Protein AF-A0A2N3AL58-F1 (afdb_monomer_lite)

Structure (mmCIF, N/CA/C/O backbone):
data_AF-A0A2N3AL58-F1
#
_entry.id   AF-A0A2N3AL58-F1
#
loop_
_atom_site.group_PDB
_atom_site.id
_atom_site.type_symbol
_atom_site.label_atom_id
_atom_site.label_alt_id
_atom_site.label_comp_id
_atom_site.label_asym_id
_atom_site.label_entity_id
_atom_site.label_seq_id
_atom_site.pdbx_PDB_ins_code
_atom_site.Cartn_x
_atom_site.Cartn_y
_atom_site.Cartn_z
_atom_site.occupancy
_atom_site.B_iso_or_equiv
_atom_site.auth_seq_id
_atom_site.auth_comp_id
_atom_site.auth_asym_id
_atom_site.auth_atom_id
_atom_site.pdbx_PDB_model_num
ATOM 1 N N . MET A 1 1 ? 18.774 6.645 -0.227 1.00 74.19 1 MET A N 1
ATOM 2 C CA . MET A 1 1 ? 18.904 5.615 0.828 1.00 74.19 1 MET A CA 1
ATOM 3 C C . MET A 1 1 ? 18.566 6.132 2.221 1.00 74.19 1 MET A C 1
ATOM 5 O O . MET A 1 1 ? 17.816 5.445 2.892 1.00 74.19 1 MET A O 1
ATOM 9 N N . GLN A 1 2 ? 19.033 7.312 2.652 1.00 84.94 2 GLN A N 1
ATOM 10 C CA . GLN A 1 2 ? 18.749 7.837 4.001 1.00 84.94 2 GLN A CA 1
ATOM 11 C C . GLN A 1 2 ? 17.253 7.818 4.382 1.00 84.94 2 GLN A C 1
ATOM 13 O O . GLN A 1 2 ? 16.895 7.154 5.347 1.00 84.94 2 GLN A O 1
ATOM 18 N N . ASN A 1 3 ? 16.374 8.407 3.559 1.00 86.44 3 ASN A N 1
ATOM 19 C CA . ASN A 1 3 ? 14.923 8.429 3.821 1.00 86.44 3 ASN A CA 1
ATOM 20 C C . ASN A 1 3 ? 14.307 7.038 4.038 1.00 86.44 3 ASN A C 1
ATOM 22 O O . ASN A 1 3 ? 13.406 6.885 4.856 1.00 86.44 3 ASN A O 1
ATOM 26 N N . TYR A 1 4 ? 14.791 6.024 3.316 1.00 88.69 4 TYR A N 1
ATOM 27 C CA . TYR A 1 4 ? 14.311 4.653 3.465 1.00 88.69 4 TYR A CA 1
ATOM 28 C C . TYR A 1 4 ? 14.680 4.090 4.839 1.00 88.69 4 TYR A C 1
ATOM 30 O O . TYR A 1 4 ? 13.806 3.600 5.548 1.00 88.69 4 TYR A O 1
ATOM 38 N N . TYR A 1 5 ? 15.947 4.226 5.245 1.00 90.19 5 TYR A N 1
ATOM 39 C CA . TYR A 1 5 ? 16.409 3.778 6.561 1.00 90.19 5 TYR A CA 1
ATOM 40 C C . TYR A 1 5 ? 15.714 4.518 7.708 1.00 90.19 5 TYR A C 1
ATOM 42 O O . TYR A 1 5 ? 15.315 3.892 8.694 1.00 90.19 5 TYR A O 1
ATOM 50 N N . ASP A 1 6 ? 15.504 5.824 7.557 1.00 90.94 6 ASP A N 1
ATOM 51 C CA . ASP A 1 6 ? 14.785 6.631 8.541 1.00 90.94 6 ASP A CA 1
ATOM 52 C C . ASP A 1 6 ? 13.328 6.166 8.676 1.00 90.94 6 ASP A C 1
ATOM 54 O O . ASP A 1 6 ? 12.829 6.012 9.794 1.00 90.94 6 ASP A O 1
ATOM 58 N N . LEU A 1 7 ? 12.654 5.873 7.555 1.00 93.38 7 LEU A N 1
ATOM 59 C CA . LEU A 1 7 ? 11.276 5.381 7.551 1.00 93.38 7 LEU A CA 1
ATOM 60 C C . LEU A 1 7 ? 11.174 3.999 8.202 1.00 93.38 7 LEU A C 1
ATOM 62 O O . LEU A 1 7 ? 10.392 3.833 9.141 1.00 93.38 7 LEU A O 1
ATOM 66 N N . ILE A 1 8 ? 11.966 3.016 7.760 1.00 92.38 8 ILE A N 1
ATOM 67 C CA . ILE A 1 8 ? 11.866 1.646 8.293 1.00 92.38 8 ILE A CA 1
ATOM 68 C C . ILE A 1 8 ? 12.207 1.589 9.785 1.00 92.38 8 ILE A C 1
ATOM 70 O O . ILE A 1 8 ? 11.624 0.788 10.513 1.00 92.38 8 ILE A O 1
ATOM 74 N N . THR A 1 9 ? 13.104 2.459 10.260 1.00 92.06 9 THR A N 1
ATOM 75 C CA . THR A 1 9 ? 13.473 2.532 11.679 1.00 92.06 9 THR A CA 1
ATOM 76 C C . THR A 1 9 ? 12.358 3.192 12.487 1.00 92.06 9 THR A C 1
ATOM 78 O O . THR A 1 9 ? 11.866 2.614 13.461 1.00 92.06 9 THR A O 1
ATOM 81 N N . ARG A 1 10 ? 11.901 4.376 12.055 1.00 93.81 10 ARG A N 1
ATOM 82 C CA . ARG A 1 10 ? 10.874 5.167 12.752 1.00 93.81 10 ARG A CA 1
ATOM 83 C C . ARG A 1 10 ? 9.521 4.462 12.813 1.00 93.81 10 ARG A C 1
ATOM 85 O O . ARG A 1 10 ? 8.839 4.547 13.831 1.00 93.81 10 ARG A O 1
ATOM 92 N N . TYR A 1 11 ? 9.140 3.771 11.741 1.00 94.25 11 TYR A N 1
ATOM 93 C CA . TYR A 1 11 ? 7.853 3.082 11.617 1.00 94.25 11 TYR A CA 1
ATOM 94 C C . TYR A 1 11 ? 7.976 1.561 11.738 1.00 94.25 11 TYR A C 1
ATOM 96 O O . TYR A 1 11 ? 7.037 0.840 11.407 1.00 94.25 11 TYR A O 1
ATOM 104 N N . SER A 1 12 ? 9.093 1.065 12.278 1.00 92.50 12 SER A N 1
ATOM 105 C CA . SER A 1 12 ? 9.368 -0.365 12.480 1.00 92.50 12 SER A CA 1
ATOM 106 C C . SER A 1 12 ? 8.216 -1.120 13.145 1.00 92.50 12 SER A C 1
ATOM 108 O O . SER A 1 12 ? 7.873 -2.219 12.724 1.00 92.50 12 SER A O 1
ATOM 110 N N . LYS A 1 13 ? 7.543 -0.508 14.123 1.00 92.31 13 LYS A N 1
ATOM 111 C CA . LYS A 1 13 ? 6.356 -1.073 14.780 1.00 92.31 13 LYS A CA 1
ATOM 112 C C . LYS A 1 13 ? 5.211 -1.382 13.800 1.00 92.31 13 LYS A C 1
ATOM 114 O O . LYS A 1 13 ? 4.537 -2.395 13.945 1.00 92.31 13 LYS A O 1
ATOM 119 N N . TYR A 1 14 ? 4.994 -0.543 12.794 1.00 91.31 14 TYR A N 1
ATOM 120 C CA . TYR A 1 14 ? 3.922 -0.715 11.806 1.00 91.31 14 TYR A CA 1
ATOM 121 C C . TYR A 1 14 ? 4.307 -1.668 10.663 1.00 91.31 14 TYR A C 1
ATOM 123 O O . TYR A 1 14 ? 3.433 -2.154 9.948 1.00 91.31 14 TYR A O 1
ATOM 131 N N . LEU A 1 15 ? 5.603 -1.961 10.511 1.00 89.19 15 LEU A N 1
ATOM 132 C CA . LEU A 1 15 ? 6.143 -2.781 9.424 1.00 89.19 15 LEU A CA 1
ATOM 133 C C . LEU A 1 15 ? 6.559 -4.192 9.871 1.00 89.19 15 LEU A C 1
ATOM 135 O O . LEU A 1 15 ? 6.369 -5.151 9.118 1.00 89.19 15 LEU A O 1
ATOM 139 N N . PHE A 1 16 ? 7.122 -4.322 11.076 1.00 88.50 16 PHE A N 1
ATOM 140 C CA . PHE A 1 16 ? 7.866 -5.505 11.536 1.00 88.50 16 PHE A CA 1
ATOM 141 C C . PHE A 1 16 ? 7.482 -5.994 12.939 1.00 88.50 16 PHE A C 1
ATOM 143 O O . PHE A 1 16 ? 8.138 -6.893 13.465 1.00 88.50 16 PHE A O 1
ATOM 150 N N . SER A 1 17 ? 6.465 -5.412 13.582 1.00 90.50 17 SER A N 1
ATOM 151 C CA . SER A 1 17 ? 6.024 -5.906 14.891 1.00 90.50 17 SER A CA 1
ATOM 152 C C . SER A 1 17 ? 5.560 -7.363 14.804 1.00 90.50 17 SER A C 1
ATOM 154 O O . SER A 1 17 ? 4.906 -7.755 13.841 1.00 90.50 17 SER A O 1
ATOM 156 N N . GLN A 1 18 ? 5.889 -8.170 15.814 1.00 88.19 18 GLN A N 1
ATOM 157 C CA . GLN A 1 18 ? 5.619 -9.617 15.822 1.00 88.19 18 GLN A CA 1
ATOM 158 C C . GLN A 1 18 ? 4.125 -9.967 15.853 1.00 88.19 18 GLN A C 1
ATOM 160 O O . GLN A 1 18 ? 3.739 -11.078 15.505 1.00 88.19 18 GLN A O 1
ATOM 165 N N . ASP A 1 19 ? 3.284 -9.036 16.296 1.00 91.50 19 ASP A N 1
ATOM 166 C CA . ASP A 1 19 ? 1.835 -9.200 16.354 1.00 91.50 19 ASP A CA 1
ATOM 167 C C . ASP A 1 19 ? 1.130 -8.847 15.035 1.00 91.50 19 ASP A C 1
ATOM 169 O O . ASP A 1 19 ? -0.077 -9.074 14.922 1.00 91.50 19 ASP A O 1
ATOM 173 N N . LEU A 1 20 ? 1.862 -8.327 14.041 1.00 91.00 20 LEU A N 1
ATOM 174 C CA . LEU A 1 20 ? 1.344 -8.084 12.699 1.00 91.00 20 LEU A CA 1
ATOM 175 C C . LEU A 1 20 ? 1.192 -9.396 11.937 1.00 91.00 20 LEU A C 1
ATOM 177 O O . LEU A 1 20 ? 2.146 -10.153 11.760 1.00 91.00 20 LEU A O 1
ATOM 181 N N . ARG A 1 21 ? -0.011 -9.625 11.421 1.00 91.12 21 ARG A N 1
ATOM 182 C CA . ARG A 1 21 ? -0.326 -10.757 10.550 1.00 91.12 21 ARG A CA 1
ATOM 183 C C . ARG A 1 21 ? -0.445 -10.283 9.116 1.00 91.12 21 ARG A C 1
ATOM 185 O O . ARG A 1 21 ? -1.121 -9.292 8.859 1.00 91.12 21 ARG A O 1
ATOM 192 N N . ASP A 1 22 ? 0.186 -11.009 8.201 1.00 89.56 22 ASP A N 1
ATOM 193 C CA . ASP A 1 22 ? 0.019 -10.786 6.769 1.00 89.56 22 ASP A CA 1
ATOM 194 C C . ASP A 1 22 ? -1.371 -11.266 6.330 1.00 89.56 22 ASP A C 1
ATOM 196 O O . ASP A 1 22 ? -1.759 -12.408 6.590 1.00 89.56 22 ASP A O 1
ATOM 200 N N . LYS A 1 23 ? -2.125 -10.366 5.700 1.00 88.25 23 LYS A N 1
ATOM 201 C CA . LYS A 1 23 ? -3.455 -10.614 5.134 1.00 88.25 23 LYS A CA 1
ATOM 202 C C . LYS A 1 23 ? -3.527 -10.292 3.644 1.00 88.25 23 LYS A C 1
ATOM 204 O O . LYS A 1 23 ? -4.613 -10.314 3.074 1.00 88.25 23 LYS A O 1
ATOM 209 N N . SER A 1 24 ? -2.390 -10.054 2.994 1.00 84.94 24 SER A N 1
ATOM 210 C CA . SER A 1 24 ? -2.311 -9.634 1.590 1.00 84.94 24 SER A CA 1
ATOM 211 C C . SER A 1 24 ? -3.040 -10.612 0.667 1.00 84.94 24 SER A C 1
ATOM 213 O O . SER A 1 24 ? -3.886 -10.200 -0.121 1.00 84.94 24 SER A O 1
ATOM 215 N N . ALA A 1 25 ? -2.793 -11.918 0.816 1.00 79.75 25 ALA A N 1
ATOM 216 C CA . ALA A 1 25 ? -3.434 -12.947 -0.007 1.00 79.75 25 ALA A CA 1
ATOM 217 C C . ALA A 1 25 ? -4.966 -12.981 0.138 1.00 79.75 25 ALA A C 1
ATOM 219 O O . ALA A 1 25 ? -5.666 -13.214 -0.841 1.00 79.75 25 ALA A O 1
ATOM 220 N N . VAL A 1 26 ? -5.481 -12.719 1.342 1.00 76.75 26 VAL A N 1
ATOM 221 C CA . VAL A 1 26 ? -6.923 -12.754 1.631 1.00 76.75 26 VAL A CA 1
ATOM 222 C C . VAL A 1 26 ? -7.609 -11.488 1.121 1.00 76.75 26 VAL A C 1
ATOM 224 O O . VAL A 1 26 ? -8.649 -11.573 0.481 1.00 76.75 26 VAL A O 1
ATOM 227 N N . LEU A 1 27 ? -6.995 -10.329 1.366 1.00 75.50 27 LEU A N 1
ATOM 228 C CA . LEU A 1 27 ? -7.604 -9.022 1.113 1.00 75.50 27 LEU A CA 1
ATOM 229 C C . LEU A 1 27 ? -7.385 -8.507 -0.310 1.00 75.50 27 LEU A C 1
ATOM 231 O O . LEU A 1 27 ? -8.141 -7.667 -0.780 1.00 75.50 27 LEU A O 1
ATOM 235 N N . THR A 1 28 ? -6.329 -8.971 -0.981 1.00 72.25 28 THR A N 1
ATOM 236 C CA . THR A 1 28 ? -5.929 -8.459 -2.304 1.00 72.25 28 THR A CA 1
ATOM 237 C C . THR A 1 28 ? -5.640 -9.555 -3.329 1.00 72.25 28 THR A C 1
ATOM 239 O O . THR A 1 28 ? -5.402 -9.243 -4.488 1.00 72.25 28 THR A O 1
ATOM 242 N N . GLY A 1 29 ? -5.624 -10.833 -2.928 1.00 57.22 29 GLY A N 1
ATOM 243 C CA . GLY A 1 29 ? -5.233 -11.957 -3.791 1.00 57.22 29 GLY A CA 1
ATOM 244 C C . GLY A 1 29 ? -6.374 -12.795 -4.365 1.00 57.22 29 GLY A C 1
ATOM 245 O O . GLY A 1 29 ? -6.100 -13.737 -5.105 1.00 57.22 29 GLY A O 1
ATOM 246 N N . GLY A 1 30 ? -7.627 -12.504 -4.012 1.00 61.28 30 GLY A N 1
ATOM 247 C CA . GLY A 1 30 ? -8.795 -13.299 -4.400 1.00 61.28 30 GLY A CA 1
ATOM 248 C C . GLY A 1 30 ? -9.813 -12.545 -5.259 1.00 61.28 30 GLY A C 1
ATOM 249 O O . GLY A 1 30 ? -9.551 -11.467 -5.779 1.00 61.28 30 GLY A O 1
ATOM 250 N N . ILE A 1 31 ? -11.011 -13.126 -5.369 1.00 53.47 31 ILE A N 1
ATOM 251 C CA . ILE A 1 31 ? -12.209 -12.514 -5.984 1.00 53.47 31 ILE A CA 1
ATOM 252 C C . ILE A 1 31 ? -12.851 -11.482 -5.028 1.00 53.47 31 ILE A C 1
ATOM 254 O O . ILE A 1 31 ? -13.795 -10.790 -5.396 1.00 53.47 31 ILE A O 1
ATOM 258 N N . ASN A 1 32 ? -12.354 -11.380 -3.793 1.00 56.19 32 ASN A N 1
ATOM 259 C CA . ASN A 1 32 ? -12.957 -10.557 -2.756 1.00 56.19 32 ASN A CA 1
ATOM 260 C C . ASN A 1 32 ? -12.709 -9.065 -2.996 1.00 56.19 32 ASN A C 1
ATOM 262 O O . ASN A 1 32 ? -11.585 -8.614 -3.190 1.00 56.19 32 ASN A O 1
ATOM 266 N N . ASP A 1 33 ? -13.795 -8.310 -2.895 1.00 68.38 33 ASP A N 1
ATOM 267 C CA . ASP A 1 33 ? -13.898 -6.868 -3.110 1.00 68.38 33 ASP A CA 1
ATOM 268 C C . ASP A 1 33 ? -13.531 -6.041 -1.857 1.00 68.38 33 ASP A C 1
ATOM 270 O O . ASP A 1 33 ? -13.956 -4.895 -1.713 1.00 68.38 33 ASP A O 1
ATOM 274 N N . GLU A 1 34 ? -12.766 -6.626 -0.929 1.00 83.31 34 GLU A N 1
ATOM 275 C CA . GLU A 1 34 ? -12.458 -6.021 0.375 1.00 83.31 34 GLU A CA 1
ATOM 276 C C . GLU A 1 34 ? -11.504 -4.834 0.262 1.00 83.31 34 GLU A C 1
ATOM 278 O O . GLU A 1 34 ? -11.635 -3.878 1.022 1.00 83.31 34 GLU A O 1
ATOM 283 N N . ILE A 1 35 ? -10.565 -4.872 -0.685 1.00 87.56 35 ILE A N 1
ATOM 284 C CA . ILE A 1 35 ? -9.732 -3.724 -1.041 1.00 87.56 35 ILE A CA 1
ATOM 285 C C . ILE A 1 35 ? -9.841 -3.502 -2.544 1.00 87.56 35 ILE A C 1
ATOM 287 O O . ILE A 1 35 ? -9.559 -4.406 -3.330 1.00 87.56 35 ILE A O 1
ATOM 291 N N . LYS A 1 36 ? -10.207 -2.285 -2.946 1.00 89.31 36 LYS A N 1
ATOM 292 C CA . LYS A 1 36 ? -10.243 -1.855 -4.347 1.00 89.31 36 LYS A CA 1
ATOM 293 C C . LYS A 1 36 ? -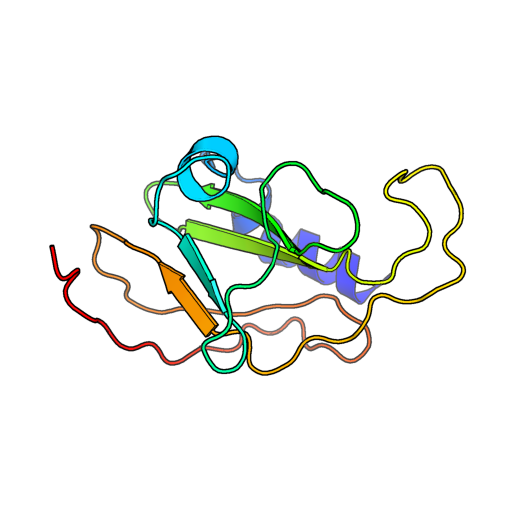9.326 -0.663 -4.538 1.00 89.31 36 LYS A C 1
ATOM 295 O O . LYS A 1 36 ? -9.338 0.270 -3.739 1.00 89.31 36 LYS A O 1
ATOM 300 N N . LEU A 1 37 ? -8.531 -0.717 -5.603 1.00 90.19 37 LEU A N 1
ATOM 301 C CA . LEU A 1 37 ? -7.737 0.407 -6.079 1.00 90.19 37 LEU A CA 1
ATOM 302 C C . LEU A 1 37 ? -8.263 0.829 -7.451 1.00 90.19 37 LEU A C 1
ATOM 304 O O . LEU A 1 37 ? -8.357 -0.001 -8.364 1.00 90.19 37 LEU A O 1
ATOM 308 N N . SER A 1 38 ? -8.560 2.113 -7.599 1.00 90.38 38 SER A N 1
ATOM 309 C CA . SER A 1 38 ? -8.967 2.722 -8.866 1.00 90.38 38 SER A CA 1
ATOM 310 C C . SER A 1 38 ? -8.224 4.027 -9.128 1.00 90.38 38 SER A C 1
ATOM 312 O O . SER A 1 38 ? -7.703 4.666 -8.216 1.00 90.38 38 SER A O 1
ATOM 314 N N . ILE A 1 39 ? -8.153 4.419 -10.397 1.00 89.44 39 ILE A N 1
ATOM 315 C CA 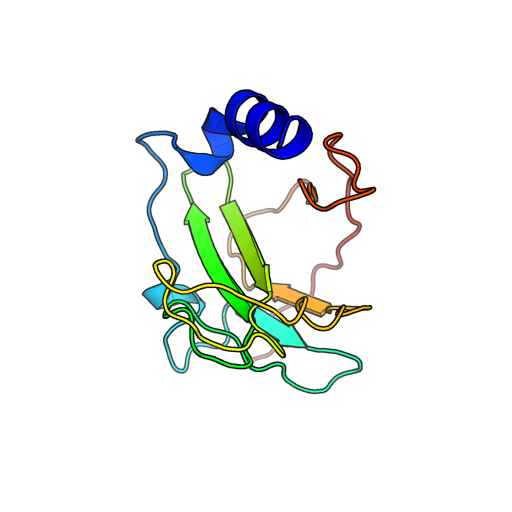. ILE A 1 39 ? -7.757 5.768 -10.815 1.00 89.44 39 ILE A CA 1
ATOM 316 C C . ILE A 1 39 ? -8.867 6.290 -11.711 1.00 89.44 39 ILE A C 1
ATOM 318 O O . ILE A 1 39 ? -9.192 5.660 -12.716 1.00 89.44 39 ILE A O 1
ATOM 322 N N . ASN A 1 40 ? -9.435 7.447 -11.366 1.00 85.94 40 ASN A N 1
ATOM 323 C CA . ASN A 1 40 ? -10.527 8.074 -12.119 1.00 85.94 40 ASN A CA 1
ATOM 324 C C . ASN A 1 40 ? -11.712 7.113 -12.376 1.00 85.94 40 ASN A C 1
ATOM 326 O O . ASN A 1 40 ? -12.296 7.125 -13.459 1.00 85.94 40 ASN A O 1
ATOM 330 N N . GLY A 1 41 ? -12.040 6.248 -11.408 1.00 81.56 41 GLY A N 1
ATOM 331 C CA . GLY A 1 41 ? -13.090 5.231 -11.538 1.00 81.56 41 GLY A CA 1
ATOM 332 C C . GLY A 1 41 ? -12.724 3.974 -12.343 1.00 81.56 41 GLY A C 1
ATOM 333 O O . GLY A 1 41 ? -13.530 3.046 -12.405 1.00 81.56 41 GLY A O 1
ATOM 334 N N . GLU A 1 42 ? -11.525 3.885 -12.928 1.00 86.69 42 GLU A N 1
ATOM 335 C CA . GLU A 1 42 ? -11.051 2.672 -13.605 1.00 86.69 42 GLU A CA 1
ATOM 336 C C . GLU A 1 42 ? -10.269 1.773 -12.643 1.00 86.69 42 GLU A C 1
ATOM 338 O O . GLU A 1 42 ? -9.379 2.230 -11.923 1.00 86.69 42 GLU A O 1
ATOM 343 N N . LYS A 1 43 ? -10.585 0.471 -12.640 1.00 87.31 43 LYS A N 1
ATOM 344 C CA . LYS A 1 43 ? -9.919 -0.515 -11.779 1.00 87.31 43 LYS A CA 1
ATOM 345 C C . LYS A 1 43 ? -8.436 -0.626 -12.141 1.00 87.31 43 LYS A C 1
ATOM 347 O O . LYS A 1 43 ? -8.090 -0.941 -13.279 1.00 87.31 43 LYS A O 1
ATOM 352 N N . MET A 1 44 ? -7.567 -0.435 -11.152 1.00 89.50 44 MET A N 1
ATOM 353 C CA . MET A 1 44 ? -6.131 -0.657 -11.308 1.00 89.50 44 MET A CA 1
ATOM 354 C C . MET A 1 44 ? -5.791 -2.147 -11.263 1.00 89.50 44 MET A C 1
ATOM 356 O O . MET A 1 44 ? -6.467 -2.937 -10.603 1.00 89.50 44 MET A O 1
ATOM 360 N N . ASN A 1 45 ? -4.687 -2.524 -11.910 1.00 89.75 45 ASN A N 1
ATOM 36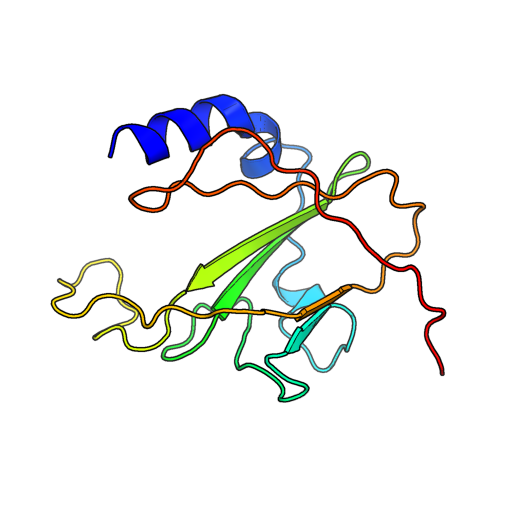1 C CA . ASN A 1 45 ? -4.087 -3.834 -11.702 1.00 89.75 45 ASN A CA 1
ATOM 362 C C . ASN A 1 45 ? -3.280 -3.824 -10.395 1.00 89.75 45 ASN A C 1
ATOM 364 O O . ASN A 1 45 ? -2.322 -3.057 -10.265 1.00 89.75 45 ASN A O 1
ATOM 368 N N . PHE A 1 46 ? -3.663 -4.650 -9.428 1.00 91.38 46 PHE A N 1
ATOM 369 C CA . PHE A 1 46 ? -2.978 -4.774 -8.144 1.00 91.38 46 PHE A CA 1
ATOM 370 C C . PHE A 1 46 ? -3.118 -6.188 -7.588 1.00 91.38 46 PHE A C 1
ATOM 372 O O . PHE A 1 46 ? -4.046 -6.914 -7.943 1.00 91.38 46 PHE A O 1
ATOM 379 N N . GLY A 1 47 ? -2.212 -6.567 -6.692 1.00 88.50 47 GLY A N 1
ATOM 380 C CA . GLY A 1 47 ? -2.303 -7.846 -6.002 1.00 88.50 47 GLY A CA 1
ATOM 381 C C . GLY A 1 47 ? -1.095 -8.148 -5.120 1.00 88.50 47 GLY A C 1
ATOM 382 O O . GLY A 1 47 ? -0.096 -7.427 -5.150 1.00 88.50 47 GLY A O 1
ATOM 383 N N . PRO A 1 48 ? -1.145 -9.240 -4.342 1.00 90.19 48 PRO A N 1
ATOM 384 C CA . PRO A 1 48 ? -0.148 -9.569 -3.327 1.00 90.19 48 PRO A CA 1
ATOM 385 C C . PRO A 1 48 ? 1.094 -10.269 -3.887 1.00 90.19 48 PRO A C 1
ATOM 387 O O . PRO A 1 48 ? 2.069 -10.445 -3.159 1.00 90.19 48 PRO A O 1
ATOM 390 N N . ASN A 1 49 ? 1.066 -10.682 -5.156 1.00 88.31 49 ASN A N 1
ATOM 391 C CA . ASN A 1 49 ? 2.098 -11.530 -5.759 1.00 88.31 49 ASN A CA 1
ATOM 392 C C . ASN A 1 49 ? 3.252 -10.746 -6.404 1.00 88.31 49 ASN A C 1
ATOM 394 O O . ASN A 1 49 ? 4.224 -11.360 -6.837 1.00 88.31 49 ASN A O 1
ATOM 398 N N . GLY A 1 50 ? 3.163 -9.415 -6.481 1.00 88.62 50 GLY A N 1
ATOM 399 C CA . GLY A 1 50 ? 4.209 -8.595 -7.098 1.00 88.62 50 GLY A CA 1
ATOM 400 C C . GLY A 1 50 ? 4.324 -8.789 -8.612 1.00 88.62 50 GLY A C 1
ATOM 401 O O . GLY A 1 50 ? 5.420 -8.950 -9.144 1.00 88.62 50 GLY A O 1
ATOM 402 N N . GLU A 1 51 ? 3.189 -8.810 -9.310 1.00 91.50 51 GLU A N 1
ATOM 403 C CA . GLU A 1 51 ? 3.145 -9.023 -10.757 1.00 91.50 51 GLU A CA 1
ATOM 404 C C . GLU A 1 51 ? 3.663 -7.809 -11.539 1.00 91.50 51 GLU A C 1
ATOM 406 O O . GLU A 1 51 ? 3.573 -6.660 -11.093 1.00 91.50 51 GLU A O 1
ATOM 411 N N . LYS A 1 52 ? 4.197 -8.059 -12.740 1.00 92.81 52 LYS A N 1
ATOM 412 C CA . LYS A 1 52 ? 4.670 -6.986 -13.618 1.00 92.81 52 LYS A CA 1
ATOM 413 C C . LYS A 1 52 ? 3.499 -6.089 -14.019 1.00 92.81 52 LYS A C 1
ATOM 415 O O . LYS A 1 52 ? 2.402 -6.584 -14.258 1.00 92.81 52 LYS A O 1
ATOM 420 N N . ASP A 1 53 ? 3.755 -4.788 -14.131 1.00 92.81 53 ASP A N 1
ATOM 421 C CA . ASP A 1 53 ? 2.756 -3.806 -14.554 1.00 92.81 53 ASP A CA 1
ATOM 422 C C . ASP A 1 53 ? 1.527 -3.747 -13.625 1.00 92.81 53 ASP A C 1
ATOM 424 O O . ASP A 1 53 ? 0.385 -3.606 -14.063 1.00 92.81 53 ASP A O 1
ATOM 428 N N . SER A 1 54 ? 1.775 -3.849 -12.314 1.00 93.56 54 SER A N 1
ATOM 429 C CA . SER A 1 54 ? 0.754 -3.779 -11.265 1.00 93.56 54 SER A CA 1
ATOM 430 C C . SER A 1 54 ? 1.226 -2.994 -10.033 1.00 93.56 54 SER A C 1
ATOM 432 O O . SER A 1 54 ? 2.411 -2.678 -9.880 1.00 93.56 54 SER A O 1
ATOM 434 N N . ILE A 1 55 ? 0.296 -2.674 -9.133 1.00 94.25 55 ILE A N 1
ATOM 435 C CA . ILE A 1 55 ? 0.616 -2.247 -7.770 1.00 94.25 55 ILE A CA 1
ATOM 436 C C . ILE A 1 55 ? 0.705 -3.481 -6.875 1.00 94.25 55 ILE A C 1
ATOM 438 O O . ILE A 1 55 ? -0.283 -4.181 -6.653 1.00 94.25 55 ILE A O 1
ATOM 442 N N . TRP A 1 56 ? 1.881 -3.728 -6.310 1.00 94.75 56 TRP A N 1
ATOM 443 C CA . TRP A 1 56 ? 2.039 -4.782 -5.322 1.00 94.75 56 TRP A CA 1
ATOM 444 C C . TRP A 1 56 ? 1.521 -4.312 -3.966 1.00 94.75 56 TRP A C 1
ATOM 446 O O . TRP A 1 56 ? 2.008 -3.330 -3.399 1.00 94.75 56 TRP A O 1
ATOM 456 N N . THR A 1 57 ? 0.523 -5.024 -3.453 1.00 93.44 57 THR A N 1
ATOM 457 C CA . THR A 1 57 ? -0.138 -4.728 -2.186 1.00 93.44 57 THR A CA 1
ATOM 458 C C . THR A 1 57 ? 0.356 -5.652 -1.082 1.00 93.44 57 THR A C 1
ATOM 460 O O . THR A 1 57 ? 0.269 -6.874 -1.189 1.00 93.44 57 THR A O 1
ATOM 463 N N . ILE A 1 58 ? 0.833 -5.069 0.019 1.00 93.88 58 ILE A N 1
ATOM 464 C CA . ILE A 1 58 ? 1.192 -5.818 1.230 1.00 93.88 58 ILE A CA 1
ATOM 465 C C . ILE A 1 58 ? 0.332 -5.309 2.376 1.00 93.88 58 ILE A C 1
ATOM 467 O O . ILE A 1 58 ? 0.514 -4.178 2.842 1.00 93.88 58 ILE A O 1
ATOM 471 N N . VAL A 1 59 ? -0.585 -6.153 2.836 1.00 93.56 59 VAL A N 1
ATOM 472 C CA . VAL A 1 59 ? -1.531 -5.833 3.898 1.00 93.56 59 VAL A CA 1
ATOM 473 C C . VAL A 1 59 ? -1.136 -6.541 5.179 1.00 93.56 59 VAL A C 1
ATOM 475 O O . VAL A 1 59 ? -1.028 -7.769 5.213 1.00 93.56 59 VAL A O 1
ATOM 478 N N . LYS A 1 60 ? -0.946 -5.773 6.251 1.00 93.25 60 LYS A N 1
ATOM 479 C CA . LYS A 1 60 ? -0.705 -6.320 7.587 1.00 93.25 60 LYS A CA 1
ATOM 480 C C . LYS A 1 60 ? -1.688 -5.744 8.583 1.00 93.25 60 LYS A C 1
ATOM 482 O O . LYS A 1 60 ? -2.026 -4.568 8.525 1.00 93.25 60 LYS A O 1
ATOM 487 N N . GLU A 1 61 ? -2.107 -6.554 9.539 1.00 92.88 61 GLU A N 1
ATOM 488 C CA . GLU A 1 61 ? -3.000 -6.098 10.599 1.00 92.88 61 GLU A CA 1
ATOM 489 C C . GLU A 1 61 ? -2.650 -6.702 11.953 1.00 92.88 61 GLU A C 1
ATOM 491 O O . GLU A 1 61 ? -2.134 -7.817 12.061 1.00 92.88 61 GLU A O 1
ATOM 496 N N . ASN A 1 62 ? -2.972 -5.954 12.999 1.00 91.06 62 ASN A N 1
ATOM 497 C CA . ASN A 1 62 ? -3.103 -6.452 14.359 1.00 91.06 62 ASN A CA 1
ATOM 498 C C . ASN A 1 62 ? -4.363 -5.838 14.994 1.00 91.06 62 ASN A C 1
ATOM 500 O O . ASN A 1 62 ? -5.171 -5.202 14.326 1.00 91.06 62 ASN A O 1
ATOM 504 N N . LYS A 1 63 ? -4.523 -5.988 16.312 1.00 87.50 63 LYS A N 1
ATOM 505 C CA . LYS A 1 63 ? -5.683 -5.445 17.042 1.00 87.50 63 LYS A CA 1
ATOM 506 C C . LYS A 1 63 ? -5.738 -3.911 17.121 1.00 87.50 63 LYS A C 1
ATOM 508 O O . LYS A 1 63 ? -6.709 -3.386 17.649 1.00 87.50 63 LYS A O 1
ATOM 513 N N . LYS A 1 64 ? -4.673 -3.200 16.737 1.00 89.25 64 LYS A N 1
ATOM 514 C CA . LYS A 1 64 ? -4.529 -1.748 16.940 1.00 89.25 64 LYS A CA 1
ATOM 515 C C . LYS A 1 64 ? -4.429 -0.960 15.641 1.00 89.25 64 LYS A C 1
ATOM 517 O O . LYS A 1 64 ? -4.771 0.214 15.636 1.00 89.25 64 LYS A O 1
ATOM 522 N N . TYR A 1 65 ? -3.886 -1.550 14.585 1.00 90.88 65 TYR A N 1
ATOM 523 C CA . TYR A 1 65 ? -3.686 -0.887 13.307 1.00 90.88 65 TYR A CA 1
ATOM 524 C C . TYR A 1 65 ? -3.699 -1.893 12.161 1.00 90.88 65 TYR A C 1
ATOM 526 O O . TYR A 1 65 ? -3.256 -3.038 12.296 1.00 90.88 65 TYR A O 1
ATOM 534 N N . LYS A 1 66 ? -4.155 -1.408 11.008 1.00 93.88 66 LYS A N 1
ATOM 535 C CA . LYS A 1 66 ? -4.000 -2.053 9.708 1.00 93.88 66 LYS A CA 1
ATOM 536 C C . LYS A 1 66 ? -3.058 -1.210 8.860 1.00 93.88 66 LYS A C 1
ATOM 538 O O . LYS A 1 66 ? -3.067 0.017 8.951 1.00 93.88 66 LYS A O 1
ATOM 543 N N . THR A 1 67 ? -2.224 -1.858 8.063 1.00 94.75 67 THR A N 1
ATOM 544 C CA . THR A 1 67 ? -1.304 -1.209 7.133 1.00 94.75 67 THR A CA 1
ATOM 545 C C . THR A 1 67 ? -1.503 -1.785 5.745 1.00 94.75 67 THR A C 1
ATOM 547 O O . THR A 1 67 ? -1.592 -2.999 5.576 1.00 94.75 67 THR A O 1
ATOM 550 N N . LEU A 1 68 ? -1.570 -0.900 4.756 1.00 94.94 68 LEU A N 1
ATOM 551 C CA . LEU A 1 68 ? -1.577 -1.227 3.338 1.00 94.94 68 LEU A CA 1
ATOM 552 C C . LEU A 1 68 ? -0.349 -0.561 2.726 1.00 94.94 68 LEU A C 1
ATOM 554 O O . LEU A 1 68 ? -0.252 0.664 2.695 1.00 94.94 68 LEU A O 1
ATOM 558 N N . ASN A 1 69 ? 0.603 -1.372 2.284 1.00 95.12 69 ASN A N 1
ATOM 559 C CA . ASN A 1 69 ? 1.779 -0.895 1.568 1.00 95.12 69 ASN A CA 1
ATOM 560 C C . ASN A 1 69 ? 1.523 -1.062 0.076 1.00 95.12 69 ASN A C 1
ATOM 562 O O . ASN A 1 69 ? 1.085 -2.131 -0.352 1.00 95.12 69 ASN A O 1
ATOM 566 N N . LEU A 1 70 ? 1.817 -0.014 -0.687 1.00 95.06 70 LEU A N 1
ATOM 567 C CA . LEU A 1 70 ? 1.675 0.015 -2.136 1.00 95.06 70 LEU A CA 1
ATOM 568 C C . LEU A 1 70 ? 3.066 0.152 -2.747 1.00 95.06 70 LEU A C 1
ATOM 570 O O . LEU A 1 70 ? 3.726 1.173 -2.556 1.00 95.06 70 LEU A O 1
ATOM 574 N N . VAL A 1 71 ? 3.517 -0.872 -3.464 1.00 94.25 71 VAL A N 1
ATOM 575 C CA . VAL A 1 71 ? 4.789 -0.844 -4.193 1.00 94.25 71 VAL A CA 1
ATOM 576 C C . VAL A 1 71 ? 4.481 -0.773 -5.682 1.00 94.25 71 VAL A C 1
ATOM 578 O O . VAL A 1 71 ? 3.822 -1.647 -6.240 1.00 94.25 71 VAL A O 1
ATOM 581 N N . ASN A 1 72 ? 4.931 0.297 -6.331 1.00 94.56 72 ASN A N 1
ATOM 582 C CA . ASN A 1 72 ? 4.639 0.544 -7.736 1.00 94.56 72 ASN A CA 1
ATOM 583 C C . ASN A 1 72 ? 5.570 -0.269 -8.647 1.00 94.56 72 ASN A C 1
ATOM 585 O O . ASN A 1 72 ? 6.759 0.038 -8.737 1.00 94.56 72 ASN A O 1
ATOM 589 N N . LEU A 1 73 ? 5.023 -1.274 -9.336 1.00 94.56 73 LEU A N 1
ATOM 590 C CA . LEU A 1 73 ? 5.740 -2.100 -10.315 1.00 94.56 73 LEU A CA 1
ATOM 591 C C . LEU A 1 73 ? 5.319 -1.779 -11.761 1.00 94.56 73 LEU A C 1
ATOM 593 O O . LEU A 1 73 ? 5.580 -2.557 -12.679 1.00 94.56 73 LEU A O 1
ATOM 597 N N . ILE A 1 74 ? 4.645 -0.647 -11.982 1.00 94.81 74 ILE A N 1
ATOM 598 C CA . ILE A 1 74 ? 4.132 -0.257 -13.295 1.00 94.81 74 ILE A CA 1
ATOM 599 C C . ILE A 1 74 ? 5.248 0.355 -14.136 1.00 94.81 74 ILE A C 1
ATOM 601 O O . ILE A 1 74 ? 5.810 1.385 -13.772 1.00 94.81 74 ILE A O 1
ATOM 605 N N . GLY A 1 75 ? 5.534 -0.237 -15.297 1.00 93.50 75 GLY A N 1
ATOM 606 C CA . GLY A 1 75 ? 6.538 0.268 -16.233 1.00 93.50 75 GLY A CA 1
ATOM 607 C C . GLY A 1 75 ? 7.991 -0.067 -15.888 1.00 93.50 75 GLY A C 1
ATOM 608 O O . GLY A 1 75 ? 8.877 0.473 -16.544 1.00 93.50 75 GLY A O 1
ATOM 609 N N . ILE A 1 76 ? 8.241 -0.942 -14.908 1.00 93.75 76 ILE A N 1
ATOM 610 C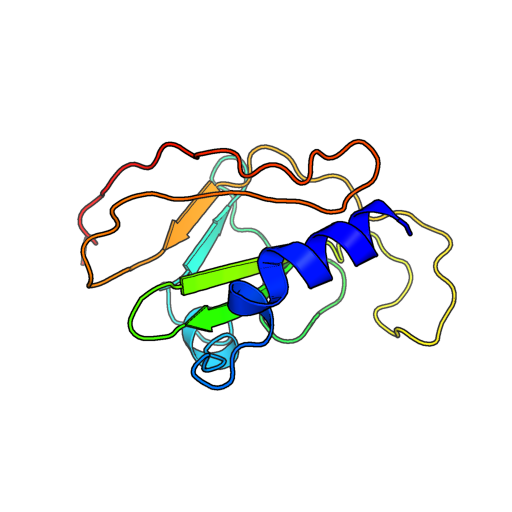 CA . ILE A 1 76 ? 9.591 -1.451 -14.619 1.00 93.75 76 ILE A CA 1
ATOM 611 C C . ILE A 1 76 ? 10.012 -2.517 -15.639 1.00 93.75 76 ILE A C 1
ATOM 613 O O . ILE A 1 76 ? 9.175 -3.191 -16.253 1.00 93.75 76 ILE A O 1
ATOM 617 N N . ASP A 1 77 ? 11.317 -2.726 -15.796 1.00 92.62 77 ASP A N 1
ATOM 618 C CA . ASP A 1 77 ? 11.837 -3.640 -16.816 1.00 92.62 77 ASP A CA 1
ATOM 619 C C . ASP A 1 77 ? 11.552 -5.107 -16.454 1.00 92.62 77 ASP A C 1
ATOM 621 O O . ASP A 1 77 ? 11.077 -5.895 -17.284 1.00 92.62 77 ASP A O 1
ATOM 625 N N . THR A 1 78 ? 11.781 -5.469 -15.190 1.00 91.94 78 THR A N 1
ATOM 626 C CA . THR A 1 78 ? 11.686 -6.843 -14.675 1.00 91.94 78 THR A CA 1
ATOM 627 C C . THR A 1 78 ? 11.141 -6.874 -13.248 1.00 91.94 78 THR A C 1
ATOM 629 O O . THR A 1 78 ? 11.345 -5.943 -12.485 1.00 91.94 78 THR A O 1
ATOM 632 N N . ILE A 1 79 ? 10.459 -7.949 -12.847 1.00 91.19 79 ILE A N 1
ATOM 633 C CA . ILE A 1 79 ? 10.032 -8.151 -11.444 1.00 91.19 79 ILE A CA 1
ATOM 634 C C . ILE A 1 79 ? 11.124 -8.794 -10.582 1.00 91.19 79 ILE A C 1
ATOM 636 O O . ILE A 1 79 ? 10.983 -8.929 -9.369 1.00 91.19 79 ILE A O 1
ATOM 640 N N . LYS A 1 80 ? 12.214 -9.239 -11.211 1.00 90.69 80 LYS A N 1
ATOM 641 C CA . LYS A 1 80 ? 13.320 -9.898 -10.526 1.00 90.69 80 LYS A CA 1
ATOM 642 C C . LYS A 1 80 ? 14.139 -8.870 -9.759 1.00 90.69 80 LYS A C 1
ATOM 644 O O . LYS A 1 80 ? 14.738 -7.979 -10.351 1.00 90.69 80 LYS A O 1
ATOM 649 N N . TRP A 1 81 ? 14.167 -9.019 -8.439 1.00 88.44 81 TRP A N 1
ATOM 650 C CA . TRP A 1 81 ? 14.863 -8.103 -7.535 1.00 88.44 81 TRP A CA 1
ATOM 651 C C . TRP A 1 81 ? 16.391 -8.131 -7.701 1.00 88.44 81 TRP A C 1
ATOM 653 O O . TRP A 1 81 ? 17.062 -7.164 -7.354 1.00 88.44 81 TRP A O 1
ATOM 663 N N . ASP A 1 82 ? 16.938 -9.233 -8.218 1.00 92.62 82 ASP A N 1
ATOM 664 C CA . ASP A 1 82 ? 18.370 -9.463 -8.428 1.00 92.62 82 ASP A CA 1
ATOM 665 C C . ASP A 1 82 ? 18.866 -8.970 -9.797 1.00 92.62 82 ASP A C 1
ATOM 667 O O . ASP A 1 82 ? 20.044 -9.118 -10.126 1.00 92.62 82 ASP A O 1
ATOM 671 N N . GLN A 1 83 ? 17.985 -8.370 -10.601 1.00 92.88 83 GLN A N 1
ATOM 672 C CA . GLN A 1 83 ? 18.310 -7.836 -11.917 1.00 92.88 83 GLN A CA 1
ATOM 673 C C . GLN A 1 83 ? 18.306 -6.301 -11.921 1.00 92.88 83 GLN A C 1
ATOM 675 O O . GLN A 1 83 ? 17.510 -5.680 -11.212 1.00 92.88 83 GLN A O 1
ATOM 680 N N . PRO A 1 84 ? 19.185 -5.666 -12.718 1.00 89.69 84 PRO A N 1
ATOM 681 C CA . PRO A 1 84 ? 19.210 -4.215 -12.828 1.00 89.69 84 PRO A CA 1
ATOM 682 C C . PRO A 1 84 ? 17.911 -3.687 -13.447 1.00 89.69 84 PRO A C 1
ATOM 684 O O . PRO A 1 84 ? 17.376 -4.274 -14.387 1.00 89.69 84 PRO A O 1
ATOM 687 N N . GLN A 1 85 ? 17.457 -2.545 -12.931 1.00 90.12 85 GLN A N 1
ATOM 688 C CA . GLN A 1 85 ? 16.399 -1.729 -13.520 1.00 90.12 85 GLN A CA 1
ATOM 689 C C . GLN A 1 85 ? 17.042 -0.524 -14.202 1.00 90.12 85 GLN A C 1
ATOM 691 O O . GLN A 1 85 ? 17.914 0.131 -13.625 1.00 90.12 85 GLN A O 1
ATOM 696 N N . TYR A 1 86 ? 16.604 -0.234 -15.414 1.00 92.06 86 TYR A N 1
ATOM 697 C CA . TYR A 1 86 ? 17.004 0.923 -16.208 1.00 92.06 86 TYR A CA 1
ATOM 698 C C . TYR A 1 86 ? 15.865 1.939 -16.331 1.00 92.06 86 TYR A C 1
ATOM 700 O O . TYR A 1 86 ? 16.126 3.120 -16.561 1.00 92.06 86 TYR A O 1
ATOM 708 N N . THR A 1 87 ? 14.623 1.487 -16.147 1.00 92.12 87 THR A N 1
ATOM 709 C CA . THR A 1 87 ? 13.415 2.311 -16.201 1.00 92.12 87 THR A CA 1
ATOM 710 C C . THR A 1 87 ? 12.851 2.558 -14.802 1.00 92.12 87 THR A C 1
ATOM 712 O O . THR A 1 87 ? 12.683 1.629 -14.010 1.00 92.12 87 THR A O 1
ATOM 715 N N . ASP A 1 88 ? 12.520 3.817 -14.503 1.00 90.75 88 ASP A N 1
ATOM 716 C CA . ASP A 1 88 ? 11.795 4.177 -13.283 1.00 90.75 88 ASP A CA 1
ATOM 717 C C . ASP A 1 88 ? 10.305 3.791 -13.393 1.00 90.75 88 ASP A C 1
ATOM 719 O O . ASP A 1 88 ? 9.712 3.929 -14.471 1.00 90.75 88 ASP A O 1
ATOM 723 N N . PRO A 1 89 ? 9.652 3.373 -12.290 1.00 93.44 89 PRO A N 1
ATOM 724 C CA . PR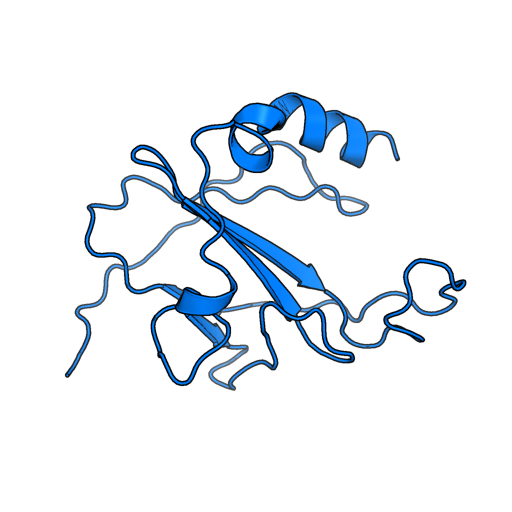O A 1 89 ? 8.217 3.119 -12.289 1.00 93.44 89 PRO A CA 1
ATOM 725 C C . PRO A 1 89 ? 7.415 4.346 -12.743 1.00 93.44 89 PRO A C 1
ATOM 727 O O . PRO A 1 89 ? 7.689 5.483 -12.346 1.00 93.44 89 PRO A O 1
ATOM 730 N N . LYS A 1 90 ? 6.359 4.123 -13.527 1.00 93.94 90 LYS A N 1
ATOM 731 C CA . LYS A 1 90 ? 5.451 5.186 -13.973 1.00 93.94 90 LYS A CA 1
ATOM 732 C C . LYS A 1 90 ? 4.692 5.757 -12.784 1.00 93.94 90 LYS A C 1
ATOM 734 O O . LYS A 1 90 ? 3.967 5.028 -12.105 1.00 93.94 90 LYS A O 1
ATOM 739 N N . ILE A 1 91 ? 4.812 7.064 -12.567 1.00 92.75 91 ILE A N 1
ATOM 740 C CA . ILE A 1 91 ? 4.120 7.771 -11.484 1.00 92.75 91 ILE A CA 1
ATOM 741 C C . ILE A 1 91 ? 2.606 7.614 -11.646 1.00 92.75 91 ILE A C 1
ATOM 743 O O . ILE A 1 91 ? 2.051 7.934 -12.694 1.00 92.75 91 ILE A O 1
ATOM 747 N N . GLN A 1 92 ? 1.954 7.151 -10.582 1.00 92.81 92 GLN A N 1
ATOM 748 C CA . GLN A 1 92 ? 0.501 7.081 -10.468 1.00 92.81 92 GLN A CA 1
ATOM 749 C C . GLN A 1 92 ? 0.009 8.253 -9.613 1.00 92.81 92 GLN A C 1
ATOM 751 O O . GLN A 1 92 ? 0.659 8.628 -8.635 1.00 92.81 92 GLN A O 1
ATOM 756 N N . GLN A 1 93 ? -1.122 8.848 -9.982 1.00 92.12 93 GLN A N 1
ATOM 757 C CA . GLN A 1 93 ? -1.728 9.970 -9.263 1.00 92.12 93 GLN A CA 1
ATOM 758 C C . GLN A 1 93 ? -3.215 9.710 -9.061 1.00 92.12 93 GLN A C 1
ATOM 760 O O . GLN A 1 93 ? -3.825 9.018 -9.869 1.00 92.12 93 GLN A O 1
ATOM 765 N N . HIS A 1 94 ? -3.781 10.302 -8.006 1.00 91.62 94 HIS A N 1
ATOM 766 C CA . HIS A 1 94 ? -5.206 10.188 -7.681 1.00 91.62 94 HIS A CA 1
ATOM 767 C C . HIS A 1 94 ? -5.670 8.727 -7.551 1.00 91.62 94 HIS A C 1
ATOM 769 O O . HIS A 1 94 ? -6.719 8.356 -8.063 1.00 91.62 94 HIS A O 1
ATOM 775 N N . ILE A 1 95 ? -4.858 7.900 -6.878 1.00 93.12 95 ILE A N 1
ATOM 776 C CA . ILE A 1 95 ? -5.262 6.539 -6.520 1.00 93.12 95 ILE A CA 1
ATOM 777 C C . ILE A 1 95 ? -6.365 6.644 -5.468 1.00 93.12 95 ILE A C 1
ATOM 779 O O . ILE A 1 95 ? -6.148 7.166 -4.372 1.00 93.12 95 ILE A O 1
ATOM 783 N N . GLU A 1 96 ? -7.529 6.130 -5.815 1.00 93.31 96 GLU A N 1
ATOM 784 C CA . GLU A 1 96 ? -8.660 5.926 -4.927 1.00 93.31 96 GLU A CA 1
ATOM 785 C C . GLU A 1 96 ? -8.521 4.547 -4.284 1.00 93.31 96 GLU A C 1
ATOM 787 O O . GLU A 1 96 ? -8.186 3.564 -4.951 1.00 93.31 96 GLU A O 1
ATOM 792 N N . ILE A 1 97 ? -8.736 4.485 -2.971 1.00 92.88 97 ILE A N 1
ATOM 793 C CA . ILE A 1 97 ? -8.651 3.249 -2.197 1.00 92.88 97 ILE A CA 1
ATOM 794 C C . ILE A 1 97 ? -9.967 3.080 -1.457 1.00 92.88 97 ILE A C 1
ATOM 796 O O . ILE A 1 97 ? -10.303 3.883 -0.585 1.00 92.88 97 ILE A O 1
ATOM 800 N N . GLU A 1 98 ? -10.675 2.006 -1.771 1.00 92.31 98 GLU A N 1
ATOM 801 C CA . GLU A 1 98 ? -11.814 1.545 -0.989 1.00 92.31 98 GLU A CA 1
ATOM 802 C C . GLU A 1 98 ? -11.366 0.340 -0.173 1.00 92.31 98 GLU A C 1
ATOM 804 O O . GLU A 1 98 ? -10.783 -0.600 -0.714 1.00 92.31 98 GLU A O 1
ATOM 809 N N . TRP A 1 99 ? -11.616 0.370 1.133 1.00 91.38 99 TRP A N 1
ATOM 810 C CA . TRP A 1 99 ? -11.294 -0.735 2.026 1.00 91.38 99 TRP A CA 1
ATOM 811 C C . TRP A 1 99 ? -12.495 -1.026 2.921 1.00 91.38 99 TRP A C 1
ATOM 813 O O . TRP A 1 99 ? -12.901 -0.185 3.724 1.00 91.38 99 TRP A O 1
ATOM 823 N N . LEU A 1 100 ? -13.053 -2.226 2.782 1.00 90.12 100 LEU A N 1
ATOM 824 C CA . LEU A 1 100 ? -14.051 -2.768 3.690 1.00 90.12 100 LEU A CA 1
ATOM 825 C C . LEU A 1 100 ? -13.403 -3.078 5.046 1.00 90.12 100 LEU A C 1
ATOM 827 O O . LEU A 1 100 ? -12.535 -3.945 5.157 1.00 90.12 100 LEU A O 1
ATOM 831 N N . ILE A 1 101 ? -13.805 -2.335 6.075 1.00 88.69 101 ILE A N 1
ATOM 832 C CA . ILE A 1 101 ? -13.277 -2.457 7.434 1.00 88.69 101 ILE A CA 1
ATOM 833 C C . ILE A 1 101 ? -14.455 -2.539 8.404 1.00 88.69 101 ILE A C 1
ATOM 835 O O . ILE A 1 101 ? -15.293 -1.639 8.439 1.00 88.69 101 ILE A O 1
ATOM 839 N N . ASP A 1 102 ? -14.483 -3.602 9.208 1.00 86.69 102 ASP A N 1
ATOM 840 C CA . ASP A 1 102 ? -15.546 -3.851 10.190 1.00 86.69 102 ASP A CA 1
ATOM 841 C C . ASP A 1 102 ? -15.368 -3.050 11.493 1.00 86.69 102 ASP A C 1
ATOM 843 O O . ASP A 1 102 ? -16.301 -2.937 12.289 1.00 86.69 102 ASP A O 1
ATOM 847 N N . GLU A 1 103 ? -14.174 -2.503 11.747 1.00 88.19 103 GLU A N 1
ATOM 848 C CA . GLU A 1 103 ? -13.897 -1.686 12.931 1.00 88.19 103 GLU A CA 1
ATOM 849 C C . GLU A 1 103 ? -14.033 -0.178 12.663 1.00 88.19 103 GLU A C 1
ATOM 851 O O . GLU A 1 103 ? -13.920 0.316 11.540 1.00 88.19 103 GLU A O 1
ATOM 856 N N . ASP A 1 104 ? -14.198 0.596 13.736 1.00 88.69 104 ASP A N 1
ATOM 857 C CA . ASP A 1 104 ? -14.172 2.050 13.650 1.00 88.69 104 ASP A CA 1
ATOM 858 C C . ASP A 1 104 ? -12.767 2.571 13.311 1.00 88.69 104 ASP A C 1
ATOM 860 O O . ASP A 1 104 ? -11.847 2.554 14.129 1.00 88.69 104 ASP A O 1
ATOM 864 N N . VAL A 1 105 ? -12.615 3.113 12.102 1.00 92.12 105 VAL A N 1
ATOM 865 C CA . VAL A 1 105 ? -11.395 3.819 11.690 1.00 92.12 105 VAL A CA 1
ATOM 866 C C . VAL A 1 105 ? -11.372 5.213 12.319 1.00 92.12 105 VAL A C 1
ATOM 868 O O . VAL A 1 105 ? -12.210 6.053 11.990 1.00 92.12 105 VAL A O 1
ATOM 871 N N . GLU A 1 106 ? -10.417 5.477 13.213 1.00 93.31 106 GLU A N 1
ATOM 872 C CA . GLU A 1 106 ? -10.230 6.802 13.829 1.00 93.31 106 GLU A CA 1
AT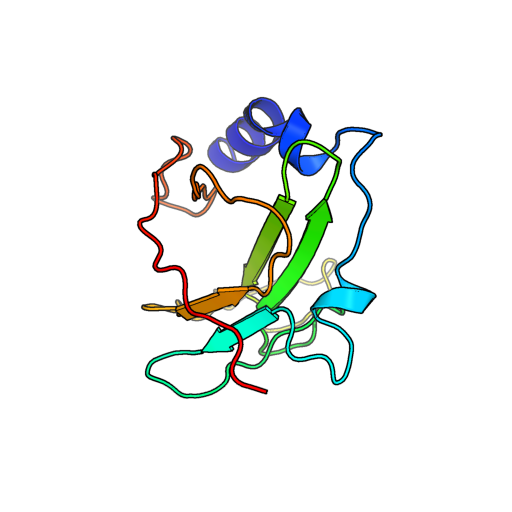OM 873 C C . GLU A 1 106 ? -9.525 7.790 12.888 1.00 93.31 106 GLU A C 1
ATOM 875 O O . GLU A 1 106 ? -9.845 8.979 12.837 1.00 93.31 106 GLU A O 1
ATOM 880 N N . SER A 1 107 ? -8.506 7.318 12.168 1.00 94.50 107 SER A N 1
ATOM 881 C CA . SER A 1 107 ? -7.703 8.141 11.264 1.00 94.50 107 SER A CA 1
ATOM 882 C C . SER A 1 107 ? -6.874 7.289 10.308 1.00 94.50 107 SER A C 1
ATOM 884 O O . SER A 1 107 ? -6.479 6.173 10.642 1.00 94.50 107 SER A O 1
ATOM 886 N N . ILE A 1 108 ? -6.585 7.846 9.132 1.00 95.69 108 ILE A N 1
ATOM 887 C CA . ILE A 1 108 ? -5.702 7.250 8.129 1.00 95.69 108 ILE A CA 1
ATOM 888 C C . ILE A 1 108 ? -4.462 8.130 7.993 1.00 95.69 108 ILE A C 1
ATOM 890 O O . ILE A 1 108 ? -4.562 9.359 7.947 1.00 95.69 108 ILE A O 1
ATOM 894 N N . TYR A 1 109 ? -3.291 7.499 7.928 1.00 95.75 109 TYR A N 1
ATOM 895 C CA . TYR A 1 109 ? -2.019 8.183 7.726 1.00 95.75 109 TYR A CA 1
ATOM 896 C C . TYR A 1 109 ? -1.270 7.593 6.541 1.00 95.75 109 TYR A C 1
ATOM 898 O O . TYR A 1 109 ? -1.176 6.377 6.395 1.00 95.75 109 TYR A O 1
ATOM 906 N N . TRP A 1 110 ? -0.680 8.477 5.747 1.00 94.50 110 TRP A N 1
ATOM 907 C CA . TRP A 1 110 ? 0.195 8.145 4.636 1.00 94.50 110 TRP A CA 1
ATOM 908 C C . TRP A 1 110 ? 1.626 8.583 4.918 1.00 94.50 110 TRP A C 1
ATOM 910 O O . TRP A 1 110 ? 1.876 9.687 5.414 1.00 94.50 110 TRP A O 1
ATOM 920 N N . ILE A 1 111 ? 2.562 7.708 4.570 1.00 94.62 111 ILE A N 1
ATOM 921 C CA . ILE A 1 111 ? 4.003 7.934 4.639 1.00 94.62 111 ILE A CA 1
ATOM 922 C C . ILE A 1 111 ? 4.649 7.362 3.381 1.00 94.62 111 ILE A C 1
ATOM 924 O O . ILE A 1 111 ? 4.171 6.375 2.830 1.00 94.62 111 ILE A O 1
ATOM 928 N N . THR A 1 112 ? 5.752 7.960 2.942 1.00 93.19 112 THR A N 1
ATOM 929 C CA . THR A 1 112 ? 6.540 7.443 1.818 1.00 93.19 112 THR A CA 1
ATOM 930 C C . THR A 1 112 ? 8.031 7.691 2.045 1.00 93.19 112 THR A C 1
ATOM 932 O O . THR A 1 112 ? 8.422 8.682 2.667 1.00 93.19 112 THR A O 1
ATOM 935 N N . ALA A 1 113 ? 8.862 6.771 1.554 1.00 91.69 113 ALA A N 1
ATOM 936 C CA . ALA A 1 113 ? 10.316 6.918 1.485 1.00 91.69 113 ALA A CA 1
ATOM 937 C C . ALA A 1 113 ? 10.797 7.353 0.088 1.00 91.69 113 ALA A C 1
ATOM 939 O O . ALA A 1 113 ? 12.010 7.436 -0.135 1.00 91.69 113 ALA A O 1
ATOM 940 N N . ASP A 1 114 ? 9.873 7.618 -0.841 1.00 90.94 114 ASP A N 1
ATOM 941 C CA . ASP A 1 114 ? 10.188 7.981 -2.218 1.00 90.94 114 ASP A CA 1
ATOM 942 C C . ASP A 1 114 ? 11.022 9.263 -2.285 1.00 90.94 114 ASP A C 1
ATOM 944 O O . ASP A 1 114 ? 11.039 10.107 -1.379 1.00 90.94 114 ASP A O 1
ATOM 948 N N . LYS A 1 115 ? 11.750 9.425 -3.390 1.00 82.38 115 LYS A N 1
ATOM 949 C CA . LYS A 1 115 ? 12.605 10.591 -3.609 1.00 82.38 115 LYS A CA 1
ATOM 950 C C . LYS A 1 115 ? 11.757 11.869 -3.631 1.00 82.38 115 LYS A C 1
ATOM 952 O O . LYS A 1 115 ? 10.832 11.991 -4.421 1.00 82.38 115 LYS A O 1
ATOM 957 N N . GLY A 1 116 ? 12.096 12.831 -2.771 1.00 78.50 116 GLY A N 1
ATOM 958 C CA . GLY A 1 116 ? 11.314 14.064 -2.595 1.00 78.50 116 GLY A CA 1
ATOM 959 C C . GLY A 1 116 ? 10.066 13.901 -1.715 1.00 78.50 116 GLY A C 1
ATOM 960 O O . GLY A 1 116 ? 9.372 14.883 -1.460 1.00 78.50 116 GLY A O 1
ATOM 961 N N . GLY A 1 117 ? 9.802 12.687 -1.226 1.00 78.06 117 GLY A N 1
ATOM 962 C CA . GLY A 1 117 ? 8.778 12.398 -0.233 1.00 78.06 117 GLY A CA 1
ATOM 963 C C . GLY A 1 117 ? 9.153 12.895 1.164 1.00 78.06 117 GLY A C 1
ATOM 964 O O . GLY A 1 117 ? 10.322 13.114 1.488 1.00 78.06 117 GLY A O 1
ATOM 965 N N . ASP A 1 118 ? 8.131 13.061 1.998 1.00 84.19 118 ASP A N 1
ATOM 966 C CA . ASP A 1 118 ? 8.269 13.428 3.404 1.00 84.19 118 ASP A CA 1
ATOM 967 C C . ASP A 1 118 ? 7.931 12.215 4.272 1.00 84.19 118 ASP A C 1
ATOM 969 O O . ASP A 1 118 ? 6.843 11.648 4.160 1.00 84.19 118 ASP A O 1
ATOM 973 N N . ILE A 1 119 ? 8.858 11.835 5.152 1.00 89.31 119 ILE A N 1
ATOM 974 C CA . ILE A 1 119 ? 8.674 10.714 6.078 1.00 89.31 119 ILE A CA 1
ATOM 975 C C . ILE A 1 119 ? 7.728 11.059 7.237 1.00 89.31 119 ILE A C 1
ATOM 977 O O . ILE A 1 119 ? 7.399 10.186 8.042 1.00 89.31 119 ILE A O 1
ATOM 981 N N . ARG A 1 120 ? 7.329 12.327 7.399 1.00 92.56 120 ARG A N 1
ATOM 982 C CA . ARG A 1 120 ? 6.319 12.726 8.386 1.00 92.56 120 ARG A CA 1
ATOM 983 C C . ARG A 1 120 ? 4.949 12.184 7.966 1.00 92.56 120 ARG A C 1
ATOM 985 O O . ARG A 1 120 ? 4.600 12.272 6.789 1.00 92.56 120 ARG A O 1
ATOM 992 N N . PRO A 1 121 ? 4.160 11.656 8.914 1.00 94.12 121 PRO A N 1
ATOM 993 C CA . PRO A 1 121 ? 2.865 11.089 8.591 1.00 94.12 121 PRO A CA 1
ATOM 994 C C . PRO A 1 121 ? 1.920 12.206 8.162 1.00 94.12 121 PRO A C 1
ATOM 996 O O . PRO A 1 121 ? 1.747 13.199 8.872 1.00 94.12 121 PRO A O 1
ATOM 999 N N . LYS A 1 122 ? 1.310 12.035 6.994 1.00 94.69 122 LYS A N 1
ATOM 1000 C CA . LYS A 1 122 ? 0.262 12.920 6.494 1.00 94.69 122 LYS A CA 1
ATOM 1001 C C . LYS A 1 122 ? -1.077 12.280 6.800 1.00 94.69 122 LYS A C 1
ATOM 1003 O O . LYS A 1 122 ? -1.325 11.157 6.371 1.00 94.69 122 LYS A O 1
ATOM 1008 N N . LYS A 1 123 ? -1.921 12.975 7.559 1.00 96.06 123 LYS A N 1
ATOM 1009 C CA . LYS A 1 123 ? -3.296 12.529 7.776 1.00 96.06 123 LYS A CA 1
ATOM 1010 C C . LYS A 1 123 ? -4.052 12.632 6.450 1.00 96.06 123 LYS A C 1
ATOM 1012 O O . LYS A 1 123 ? -3.944 13.654 5.777 1.00 96.06 123 LYS A O 1
ATOM 1017 N N . ILE A 1 124 ? -4.763 11.572 6.090 1.00 94.62 124 ILE A N 1
ATOM 1018 C CA . ILE A 1 124 ? -5.631 11.523 4.915 1.00 94.62 124 ILE A CA 1
ATOM 1019 C C . ILE A 1 124 ? -7.079 11.569 5.390 1.00 94.62 124 ILE A C 1
ATOM 1021 O O . ILE A 1 124 ? -7.453 10.884 6.347 1.00 94.62 124 ILE A O 1
ATOM 1025 N N . ASP A 1 125 ? -7.875 12.394 4.718 1.00 94.38 125 ASP A N 1
ATOM 1026 C CA . ASP A 1 125 ? -9.317 12.427 4.908 1.00 94.38 125 ASP A CA 1
ATOM 1027 C C . ASP A 1 125 ? -9.954 11.225 4.215 1.00 94.38 125 ASP A C 1
ATOM 1029 O O . ASP A 1 125 ? -9.550 10.825 3.124 1.00 94.38 125 ASP A O 1
ATOM 1033 N N . PHE A 1 126 ? -10.956 10.640 4.857 1.00 93.69 126 PHE A N 1
ATOM 1034 C CA . PHE A 1 126 ? -11.667 9.486 4.330 1.00 93.69 126 PHE A CA 1
ATOM 1035 C C . PHE A 1 126 ? -13.163 9.655 4.549 1.00 93.69 126 PHE A C 1
ATOM 1037 O O . PHE A 1 126 ? -13.606 10.320 5.488 1.00 93.69 126 PHE A O 1
ATOM 1044 N N . VAL A 1 127 ? -13.939 9.031 3.671 1.00 92.12 127 VAL A N 1
ATOM 1045 C CA . VAL A 1 127 ? -15.394 8.986 3.767 1.00 92.12 127 VAL A CA 1
ATOM 1046 C C . VAL A 1 127 ? -15.789 7.565 4.128 1.00 92.12 127 VAL A C 1
ATOM 1048 O O . VAL A 1 127 ? -15.321 6.609 3.515 1.00 92.12 127 VAL A O 1
ATOM 1051 N N . ARG A 1 128 ? -16.654 7.421 5.132 1.00 88.00 128 ARG A N 1
ATOM 1052 C CA . ARG A 1 128 ? -17.286 6.137 5.431 1.00 88.00 128 ARG A CA 1
ATOM 1053 C C . ARG A 1 128 ? -18.505 5.986 4.534 1.00 88.00 128 ARG A C 1
ATOM 1055 O O . ARG A 1 128 ? -19.425 6.798 4.616 1.00 88.00 128 ARG A O 1
ATOM 1062 N N . ALA A 1 129 ? -18.504 4.954 3.704 1.00 83.94 129 ALA A N 1
ATOM 1063 C CA . ALA A 1 129 ? -19.654 4.564 2.905 1.00 83.94 129 ALA A CA 1
ATOM 1064 C C . ALA A 1 129 ? -20.167 3.202 3.398 1.00 83.94 129 ALA A C 1
ATOM 1066 O O . ALA A 1 129 ? -19.351 2.329 3.704 1.00 83.94 129 ALA A O 1
ATOM 1067 N N . PRO A 1 130 ? -21.492 3.002 3.510 1.00 77.00 130 PRO A N 1
ATOM 1068 C CA . PRO A 1 130 ? -22.035 1.673 3.746 1.00 77.00 130 PRO A CA 1
ATOM 1069 C C . PRO A 1 130 ? -21.686 0.765 2.563 1.00 77.00 130 PRO A C 1
ATOM 1071 O O . PRO A 1 130 ? -21.738 1.188 1.408 1.00 77.00 130 PRO A O 1
ATOM 1074 N N . HIS A 1 131 ? -21.340 -0.488 2.853 1.00 69.19 131 HIS A N 1
ATOM 1075 C CA . HIS A 1 131 ? -21.177 -1.495 1.814 1.00 69.19 131 HIS A CA 1
ATOM 1076 C C . HIS A 1 131 ? -22.563 -1.830 1.247 1.00 69.19 131 HIS A C 1
ATOM 1078 O O . HIS A 1 131 ? -23.388 -2.426 1.940 1.00 69.19 131 HIS A O 1
ATOM 1084 N N . ASN A 1 132 ? -22.846 -1.386 0.021 1.00 57.16 132 ASN A N 1
ATOM 1085 C CA . ASN A 1 132 ? -24.086 -1.738 -0.665 1.00 57.16 132 ASN A CA 1
ATOM 1086 C C . ASN A 1 132 ? -23.973 -3.187 -1.156 1.00 57.16 132 ASN A C 1
ATOM 1088 O O . ASN A 1 132 ? -23.159 -3.472 -2.034 1.00 57.16 132 ASN A O 1
ATOM 1092 N N . VAL A 1 133 ? -24.773 -4.065 -0.545 1.00 48.28 133 VAL A N 1
ATOM 1093 C CA . VAL A 1 133 ? -24.963 -5.477 -0.917 1.00 48.28 133 VAL A CA 1
ATOM 1094 C C . VAL A 1 133 ? -25.919 -5.585 -2.099 1.00 48.28 133 VAL A C 1
ATOM 1096 O O . VAL A 1 133 ? -26.948 -4.871 -2.074 1.00 48.28 133 VAL A O 1
#

Radius of gyration: 15.42 Å; chains: 1; bounding box: 44×27×34 Å

Sequence (133 aa):
MQNYYDLITRYSKYLFSQDLRDKSAVLTGGINDEIKLSINGEKMNFGPNGEKDSIWTIVKENKKYKTLNLVNLIGIDTIKWDQPQYTDPKIQQHIEIEWLIDEDVESIYWITADKGGDIRPKKIDFVRAPHNV

Foldseek 3Di:
DVLVVCLCVVCVCVPPNPQKDWCQCVQFVDPDPQKFKDAPPHGFAEGCPQDAQGWHWTWIDHPPDIDIDTDARHPWPDSDPPDDTPDDGDDDPRIDMDHHDPDDDPWDWDADSDDVTDRDTDTDDDDDDDDDD

Secondary structure (DSSP, 8-state):
-HHHHHHHHHTHHHHH-TT-EE-HHHHHSSS-TTEEEEETTEEPPEETT--TTSEEEEEEE-SS-EEEEEEE-TT-S-S-TTS---SPPPPP-SEEEEE--SS----EEE---STT---SPEEE---------

pLDDT: mean 88.38, std 8.88, range [48.28, 96.06]